Protein AF-A0A6B0WL33-F1 (afdb_monomer)

Structure (mmCIF, N/CA/C/O backbone):
data_AF-A0A6B0WL33-F1
#
_entry.id   AF-A0A6B0WL33-F1
#
loop_
_atom_site.group_PDB
_atom_site.id
_atom_site.type_symbol
_atom_site.label_atom_id
_atom_site.label_alt_id
_atom_site.label_comp_id
_atom_site.label_asym_id
_atom_site.label_entity_id
_atom_site.label_seq_id
_atom_site.pdbx_PDB_ins_code
_atom_site.Cartn_x
_atom_site.Cartn_y
_atom_site.Cartn_z
_atom_site.occupancy
_atom_site.B_iso_or_equiv
_atom_site.auth_seq_id
_atom_site.auth_comp_id
_atom_site.auth_asym_id
_atom_site.auth_atom_id
_atom_site.pdbx_PDB_model_num
ATOM 1 N N . MET A 1 1 ? 18.817 42.897 -31.632 1.00 38.03 1 MET A N 1
ATOM 2 C CA . MET A 1 1 ? 19.717 41.915 -30.991 1.00 38.03 1 MET A CA 1
ATOM 3 C C . MET A 1 1 ? 19.065 41.508 -29.684 1.00 38.03 1 MET A C 1
ATOM 5 O O . MET A 1 1 ? 19.114 42.274 -28.734 1.00 38.03 1 MET A O 1
ATOM 9 N N . SER A 1 2 ? 18.362 40.378 -29.674 1.00 35.84 2 SER A N 1
ATOM 10 C CA . SER A 1 2 ? 17.739 39.832 -28.464 1.00 35.84 2 SER A CA 1
ATOM 11 C C . SER A 1 2 ? 18.650 38.729 -27.937 1.00 35.84 2 SER A C 1
ATOM 13 O O . SER A 1 2 ? 19.075 37.898 -28.743 1.00 35.84 2 SER A O 1
ATOM 15 N N . PRO A 1 3 ? 18.999 38.713 -26.642 1.00 42.69 3 PRO A N 1
ATOM 16 C CA . PRO A 1 3 ? 19.808 37.642 -26.102 1.00 42.69 3 PRO A CA 1
ATOM 17 C C . PRO A 1 3 ? 18.939 36.388 -26.073 1.00 42.69 3 PRO A C 1
ATOM 19 O O . PRO A 1 3 ? 17.933 36.315 -25.369 1.00 42.69 3 PRO A O 1
ATOM 22 N N . THR A 1 4 ? 19.308 35.406 -26.887 1.00 42.12 4 THR A N 1
ATOM 23 C CA . THR A 1 4 ? 18.836 34.034 -26.766 1.00 42.12 4 THR A CA 1
ATOM 24 C C . THR A 1 4 ? 19.362 33.528 -25.429 1.00 42.12 4 THR A C 1
ATOM 26 O O . THR A 1 4 ? 20.513 33.107 -25.325 1.00 42.12 4 THR A O 1
ATOM 29 N N . THR A 1 5 ? 18.560 33.648 -24.371 1.00 42.19 5 THR A N 1
ATOM 30 C CA . THR A 1 5 ? 18.853 33.004 -23.092 1.00 42.19 5 THR A CA 1
ATOM 31 C C . THR A 1 5 ? 18.844 31.509 -23.360 1.00 42.19 5 THR A C 1
ATOM 33 O O . THR A 1 5 ? 17.788 30.893 -23.489 1.00 42.19 5 THR A O 1
ATOM 36 N N . GLY A 1 6 ? 20.039 30.949 -23.546 1.00 35.38 6 GLY A N 1
ATOM 37 C CA . GLY A 1 6 ? 20.242 29.523 -23.701 1.00 35.38 6 GLY A CA 1
ATOM 38 C C . GLY A 1 6 ? 19.594 28.823 -22.520 1.00 35.38 6 GLY A C 1
ATOM 39 O O . GLY A 1 6 ? 19.987 29.028 -21.373 1.00 35.38 6 GLY A O 1
ATOM 40 N N . SER A 1 7 ? 18.574 28.018 -22.805 1.00 37.00 7 SER A N 1
ATOM 41 C CA . SER A 1 7 ? 18.058 27.047 -21.859 1.00 37.00 7 SER A CA 1
ATOM 42 C C . SER A 1 7 ? 19.232 26.174 -21.435 1.00 37.00 7 SER A C 1
ATOM 44 O O . SER A 1 7 ? 19.757 25.405 -22.243 1.00 37.00 7 SER A O 1
ATOM 46 N N . VAL A 1 8 ? 19.672 26.317 -20.188 1.00 43.72 8 VAL A N 1
ATOM 47 C CA . VAL A 1 8 ? 20.644 25.412 -19.582 1.00 43.72 8 VAL A CA 1
ATOM 48 C C . VAL A 1 8 ? 19.956 24.054 -19.463 1.00 43.72 8 VAL A C 1
ATOM 50 O O . VAL A 1 8 ? 19.309 23.743 -18.467 1.00 43.72 8 VAL A O 1
ATOM 53 N N . SER A 1 9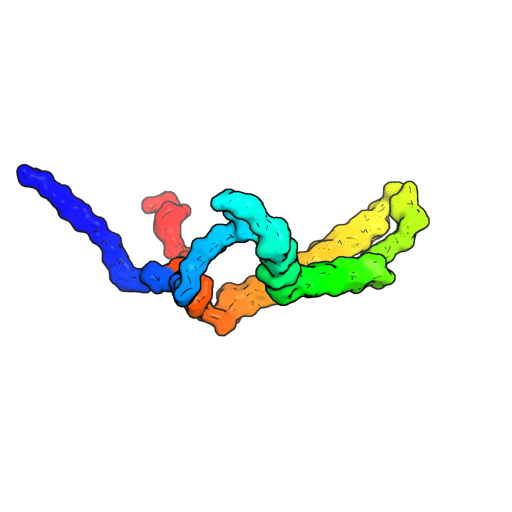 ? 20.043 23.240 -20.513 1.00 42.72 9 SER A N 1
ATOM 54 C CA . SER A 1 9 ? 19.762 21.816 -20.425 1.00 42.72 9 SER A CA 1
ATOM 55 C C . SER A 1 9 ? 20.850 21.219 -19.540 1.00 42.72 9 SER A C 1
ATOM 57 O O . SER A 1 9 ? 21.983 21.037 -19.985 1.00 42.72 9 SER A O 1
ATOM 59 N N . SER A 1 10 ? 20.532 20.984 -18.266 1.00 47.34 10 SER A N 1
ATOM 60 C CA . SER A 1 10 ? 21.451 20.317 -17.345 1.00 47.34 10 SER A CA 1
ATOM 61 C C . SER A 1 10 ? 21.846 18.956 -17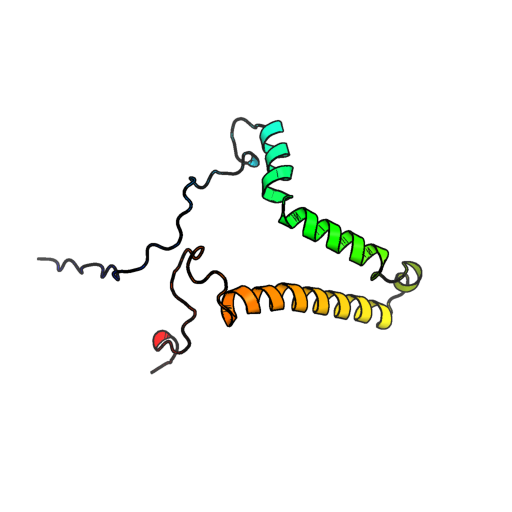.947 1.00 47.34 10 SER A C 1
ATOM 63 O O . SER A 1 10 ? 20.960 18.151 -18.264 1.00 47.34 10 SER A O 1
ATOM 65 N N . PRO A 1 11 ? 23.142 18.692 -18.185 1.00 44.41 11 PRO A N 1
ATOM 66 C CA . PRO A 1 11 ? 23.572 17.499 -18.896 1.00 44.41 11 PRO A CA 1
ATOM 67 C C . PRO A 1 11 ? 23.493 16.299 -17.944 1.00 44.41 11 PRO A C 1
ATOM 69 O O . PRO A 1 11 ? 24.429 16.033 -17.196 1.00 44.41 11 PRO A O 1
ATOM 72 N N . GLY A 1 12 ? 22.366 15.570 -17.934 1.00 54.34 12 GLY A N 1
ATOM 73 C CA . GLY A 1 12 ? 22.321 14.297 -17.199 1.00 54.34 12 GLY A CA 1
ATOM 74 C C . GLY A 1 12 ? 20.998 13.563 -16.950 1.00 54.34 12 GLY A C 1
ATOM 75 O O . GLY A 1 12 ? 21.055 12.509 -16.319 1.00 54.34 12 GLY A O 1
ATOM 76 N N . SER A 1 13 ? 19.816 14.024 -17.377 1.00 57.62 13 SER A N 1
ATOM 77 C CA . SER A 1 13 ? 18.563 13.490 -16.796 1.00 57.62 13 SER A CA 1
ATOM 78 C C . SER A 1 13 ? 17.525 12.929 -17.771 1.00 57.62 13 SER A C 1
ATOM 80 O O . SER A 1 13 ? 16.332 13.143 -17.566 1.00 57.62 13 SER A O 1
ATOM 82 N N . LYS A 1 14 ? 17.911 12.152 -18.790 1.00 67.00 14 LYS A N 1
ATOM 83 C CA . LYS A 1 14 ? 16.933 11.183 -19.314 1.00 67.00 14 LYS A CA 1
ATOM 84 C C . LYS A 1 14 ? 16.760 10.107 -18.241 1.00 67.00 14 LYS A C 1
ATOM 86 O O . LYS A 1 14 ? 17.710 9.386 -17.922 1.00 67.00 14 LYS A O 1
ATOM 91 N N . GLY A 1 15 ? 15.614 10.123 -17.567 1.00 77.38 15 GLY A N 1
ATOM 92 C CA . GLY A 1 15 ? 15.247 9.073 -16.628 1.00 77.38 15 GLY A CA 1
ATOM 93 C C . GLY A 1 15 ? 14.852 7.795 -17.342 1.00 77.38 15 GLY A C 1
ATOM 94 O O . GLY A 1 15 ? 15.066 7.651 -18.541 1.00 77.38 15 GLY A O 1
ATOM 95 N N . PHE A 1 16 ? 14.312 6.852 -16.580 1.00 82.06 16 PHE A N 1
ATOM 96 C CA . PHE A 1 16 ? 13.776 5.623 -17.144 1.00 82.06 16 PHE A CA 1
ATOM 97 C C . PHE A 1 16 ? 12.688 5.946 -18.172 1.00 82.06 16 PHE A C 1
ATOM 99 O O . PHE A 1 16 ? 11.728 6.641 -17.851 1.00 82.06 16 PHE A O 1
ATOM 106 N N . GLU A 1 17 ? 12.843 5.425 -19.384 1.00 81.31 17 GLU A N 1
ATOM 107 C CA . GLU A 1 17 ? 11.853 5.500 -20.450 1.00 81.31 17 GLU A CA 1
ATOM 108 C C . GLU A 1 17 ? 11.494 4.060 -20.834 1.00 81.31 17 GLU A C 1
ATOM 110 O O . GLU A 1 17 ? 12.403 3.274 -21.114 1.00 81.31 17 GLU A O 1
ATOM 115 N N . PRO A 1 18 ? 10.214 3.659 -20.749 1.00 79.50 18 PRO A N 1
ATOM 116 C CA . PRO A 1 18 ? 9.812 2.306 -21.105 1.00 79.50 18 PRO A CA 1
ATOM 117 C C . PRO A 1 18 ? 10.081 2.028 -22.589 1.00 79.50 18 PRO A C 1
ATOM 119 O O . PRO A 1 18 ? 9.808 2.874 -23.434 1.00 79.50 18 PRO A O 1
ATOM 122 N N . ASP A 1 19 ? 10.524 0.810 -22.915 1.00 81.00 19 ASP A N 1
ATOM 123 C CA . ASP A 1 19 ? 10.733 0.383 -24.312 1.00 81.00 19 ASP A CA 1
ATOM 124 C C . ASP A 1 19 ? 9.421 0.319 -25.117 1.00 81.00 19 ASP A C 1
ATOM 126 O O . ASP A 1 19 ? 9.424 0.290 -26.348 1.00 81.00 19 ASP A O 1
ATOM 130 N N . VAL A 1 20 ? 8.284 0.275 -24.417 1.00 79.00 20 VAL A N 1
ATOM 131 C CA . VAL A 1 20 ? 6.947 0.232 -25.006 1.00 79.00 20 VAL A CA 1
ATOM 132 C C . VAL A 1 20 ? 6.273 1.602 -24.919 1.00 79.00 20 VAL A C 1
ATOM 134 O O . VAL A 1 20 ? 6.293 2.223 -23.852 1.00 79.00 20 VAL A O 1
ATOM 137 N N . PRO A 1 21 ? 5.613 2.066 -25.999 1.00 77.44 21 PRO A N 1
ATOM 138 C CA . PRO A 1 21 ? 4.780 3.257 -25.941 1.00 77.44 21 PRO A CA 1
ATOM 139 C C . PRO A 1 21 ? 3.736 3.128 -24.831 1.00 77.44 21 PRO A C 1
ATOM 141 O O . PRO A 1 21 ? 3.157 2.056 -24.632 1.00 77.44 21 PRO A O 1
ATOM 144 N N . ILE A 1 22 ? 3.471 4.230 -24.129 1.00 74.00 22 ILE A N 1
ATOM 145 C CA . ILE A 1 22 ? 2.392 4.293 -23.142 1.00 74.00 22 ILE A CA 1
ATOM 146 C C . ILE A 1 22 ? 1.070 4.140 -23.901 1.00 74.00 22 ILE A C 1
ATOM 148 O O . ILE A 1 22 ? 0.571 5.087 -24.505 1.00 74.00 22 ILE A O 1
ATOM 152 N N . ALA A 1 23 ? 0.529 2.924 -23.910 1.00 76.12 23 ALA A N 1
ATOM 153 C CA . ALA A 1 23 ? -0.753 2.636 -24.528 1.00 76.12 23 ALA A CA 1
ATOM 154 C C . ALA A 1 23 ? -1.889 3.121 -23.622 1.00 76.12 23 ALA A C 1
ATOM 156 O O . ALA A 1 23 ? -1.882 2.897 -22.408 1.00 76.12 23 ALA A O 1
ATOM 157 N N . THR A 1 24 ? -2.886 3.769 -24.216 1.00 78.44 24 THR A N 1
ATOM 158 C CA . THR A 1 24 ? -4.134 4.095 -23.529 1.00 78.44 24 THR A CA 1
ATOM 159 C C . THR A 1 24 ? -4.905 2.816 -23.216 1.00 78.44 24 THR A C 1
ATOM 161 O O . THR A 1 24 ? -4.863 1.845 -23.972 1.00 78.44 24 THR A O 1
ATOM 164 N N . SER A 1 25 ? -5.602 2.795 -22.077 1.00 81.69 25 SER A N 1
ATOM 165 C CA . SER A 1 25 ? -6.454 1.659 -21.718 1.00 81.69 25 SER A CA 1
ATOM 166 C C . SER A 1 25 ? -7.515 1.429 -22.807 1.00 81.69 25 SER A C 1
ATOM 168 O O . SER A 1 25 ? -8.175 2.401 -23.181 1.00 81.69 25 SER A O 1
ATOM 170 N N . PRO A 1 26 ? -7.772 0.172 -23.231 1.00 84.50 26 PRO A N 1
ATOM 171 C CA . PRO A 1 26 ? -8.836 -0.167 -24.183 1.00 84.50 26 PRO A CA 1
ATOM 172 C C . PRO A 1 26 ? -10.237 0.265 -23.731 1.00 84.50 26 PRO A C 1
ATOM 174 O O . PRO A 1 26 ? -11.174 0.302 -24.523 1.00 84.50 26 PRO A O 1
ATOM 177 N N . MET A 1 27 ? -10.390 0.603 -22.446 1.00 82.12 27 MET A N 1
ATOM 178 C CA . MET A 1 27 ? -11.607 1.195 -21.893 1.00 82.12 27 MET A CA 1
ATOM 179 C C . MET A 1 27 ? -11.953 2.550 -22.528 1.00 82.12 27 MET A C 1
ATOM 181 O O . MET A 1 27 ? -13.124 2.917 -22.556 1.00 82.12 27 MET A O 1
ATOM 185 N N . PHE A 1 28 ? -10.950 3.280 -23.021 1.00 86.88 28 PHE A N 1
ATOM 186 C CA . PHE A 1 28 ? -11.113 4.589 -23.655 1.00 86.88 28 PHE A CA 1
ATOM 187 C C . PHE A 1 28 ? -11.106 4.515 -25.189 1.00 86.88 28 PHE A C 1
ATOM 189 O O . PHE A 1 28 ? -11.169 5.555 -25.843 1.00 86.88 28 PHE A O 1
ATOM 196 N N . ASP A 1 29 ? -11.032 3.312 -25.767 1.00 87.62 29 ASP A N 1
ATOM 197 C CA . ASP A 1 29 ? -11.043 3.139 -27.216 1.00 87.62 29 ASP A CA 1
ATOM 198 C C . ASP A 1 29 ? -12.435 3.430 -27.787 1.00 87.62 29 ASP A C 1
ATOM 200 O O . ASP A 1 29 ? -13.463 2.965 -27.282 1.00 87.62 29 ASP A O 1
ATOM 204 N N . TRP A 1 30 ? -12.451 4.143 -28.911 1.00 84.75 30 TRP A N 1
ATOM 205 C CA . TRP A 1 30 ? -13.610 4.243 -29.786 1.00 84.75 30 TRP A CA 1
ATOM 206 C C . TRP A 1 30 ? -13.248 3.683 -31.168 1.00 84.75 30 TRP A C 1
ATOM 208 O O . TRP A 1 30 ? -12.273 4.152 -31.758 1.00 84.75 30 TRP A O 1
ATOM 218 N N . PRO A 1 31 ? -14.003 2.718 -31.725 1.00 89.00 31 PRO A N 1
ATOM 219 C CA . PRO A 1 31 ? -15.217 2.089 -31.189 1.00 89.00 31 PRO A CA 1
ATOM 220 C C . PRO A 1 31 ? -14.948 1.171 -29.975 1.00 89.00 31 PRO A C 1
ATOM 222 O O . PRO A 1 31 ? -13.843 0.644 -29.845 1.00 89.00 31 PRO A O 1
ATOM 225 N N . PRO A 1 32 ? -15.944 0.947 -29.093 1.00 87.81 32 PRO A N 1
ATOM 226 C CA . PRO A 1 32 ? -15.755 0.204 -27.847 1.00 87.81 32 PRO A CA 1
ATOM 227 C C . PRO A 1 32 ? -15.389 -1.267 -28.094 1.00 87.81 32 PRO A C 1
ATOM 229 O O . PRO A 1 32 ? -16.034 -1.967 -28.877 1.00 87.81 32 PRO A O 1
ATOM 232 N N . ARG A 1 33 ? -14.367 -1.761 -27.381 1.00 88.88 33 ARG A N 1
ATOM 233 C CA . ARG A 1 33 ? -13.821 -3.127 -27.520 1.00 88.88 33 ARG A CA 1
ATOM 234 C C . ARG A 1 33 ? -14.024 -3.947 -26.234 1.00 88.88 33 ARG A C 1
ATOM 236 O O . ARG A 1 33 ? -13.068 -4.146 -25.485 1.00 88.88 33 ARG A O 1
ATOM 243 N N . PRO A 1 34 ? -15.228 -4.484 -25.963 1.00 87.81 34 PRO A N 1
ATOM 244 C CA . PRO A 1 34 ? -15.583 -5.044 -24.651 1.00 87.81 34 PRO A CA 1
ATOM 245 C C . PRO A 1 34 ? -14.672 -6.192 -24.194 1.00 87.81 34 PRO A C 1
ATOM 247 O O . PRO A 1 34 ? -14.255 -6.225 -23.038 1.00 87.81 34 PRO A O 1
ATOM 250 N N . LEU A 1 35 ? -14.302 -7.104 -25.101 1.00 90.38 35 LEU A N 1
ATOM 251 C CA . LEU A 1 35 ? -13.407 -8.217 -24.769 1.00 90.38 35 LEU A CA 1
ATOM 252 C C . LEU A 1 35 ? -11.993 -7.731 -24.409 1.00 90.38 35 LEU A C 1
ATOM 254 O O . LEU A 1 35 ? -11.388 -8.238 -23.467 1.00 90.38 35 LEU A O 1
ATOM 258 N N . ALA A 1 36 ? -11.478 -6.730 -25.129 1.00 85.56 36 ALA A N 1
ATOM 259 C CA . ALA A 1 36 ? -10.168 -6.148 -24.845 1.00 85.56 36 ALA A CA 1
ATOM 260 C C . ALA A 1 36 ? -10.170 -5.411 -23.498 1.00 85.56 36 ALA A C 1
ATOM 262 O O . ALA A 1 36 ? -9.230 -5.565 -22.722 1.00 85.56 36 ALA A O 1
ATOM 263 N N . THR A 1 37 ? -11.249 -4.690 -23.181 1.00 86.75 37 THR A N 1
ATOM 264 C CA . THR A 1 37 ? -11.438 -4.030 -21.882 1.00 86.75 37 THR A CA 1
ATOM 265 C C . THR A 1 37 ? -11.497 -5.034 -20.733 1.00 86.75 37 THR A C 1
ATOM 267 O O . THR A 1 37 ? -10.830 -4.840 -19.718 1.00 86.75 37 THR A O 1
ATOM 270 N N . LEU A 1 38 ? -12.226 -6.145 -20.887 1.00 85.94 38 LEU A N 1
ATOM 271 C CA . LEU A 1 38 ? -12.290 -7.185 -19.857 1.00 85.94 38 LEU A CA 1
ATOM 272 C C . LEU A 1 38 ? -10.921 -7.841 -19.626 1.00 85.94 38 LEU A C 1
ATOM 274 O O . LEU A 1 38 ? -10.484 -7.987 -18.487 1.00 85.94 38 LEU A O 1
ATOM 278 N N . LEU A 1 39 ? -10.206 -8.186 -20.701 1.00 85.44 39 LEU A N 1
ATOM 279 C CA . LEU A 1 39 ? -8.853 -8.740 -20.600 1.00 85.44 39 LEU A CA 1
ATOM 280 C C . LEU A 1 39 ? -7.867 -7.745 -19.975 1.00 85.44 39 LEU A C 1
ATOM 282 O O . LEU A 1 39 ? -6.985 -8.152 -19.219 1.00 85.44 39 LEU A O 1
ATOM 286 N N . TYR A 1 40 ? -8.035 -6.449 -20.243 1.00 82.69 40 TYR A N 1
ATOM 287 C CA . TYR A 1 40 ? -7.263 -5.387 -19.605 1.00 82.69 40 TYR A CA 1
ATOM 288 C C . TYR A 1 40 ? -7.553 -5.278 -18.095 1.00 82.69 40 TYR A C 1
ATOM 290 O O . TYR A 1 40 ? -6.641 -5.081 -17.299 1.00 82.69 40 TYR A O 1
ATOM 298 N N . LEU A 1 41 ? -8.791 -5.487 -17.649 1.00 81.12 41 LEU A N 1
ATOM 299 C CA . LEU A 1 41 ? -9.102 -5.520 -16.212 1.00 81.12 41 LEU A CA 1
ATOM 300 C C . LEU A 1 41 ? -8.485 -6.736 -15.498 1.00 81.12 41 LEU A C 1
ATOM 302 O O . LEU A 1 41 ? -8.153 -6.666 -14.317 1.00 81.12 41 LEU A O 1
ATOM 306 N N . VAL A 1 42 ? -8.289 -7.850 -16.204 1.00 79.19 42 VAL A N 1
ATOM 307 C CA . VAL A 1 42 ? -7.759 -9.084 -15.604 1.00 79.19 42 VAL A CA 1
ATOM 308 C C . VAL A 1 42 ? -6.229 -9.162 -15.654 1.00 79.19 42 VAL A C 1
ATOM 310 O O . VAL A 1 42 ? -5.609 -9.616 -14.696 1.00 79.19 42 VAL A O 1
ATOM 313 N N . LYS A 1 43 ? -5.581 -8.741 -16.747 1.00 75.12 43 LYS A N 1
ATOM 314 C CA . LYS A 1 43 ? -4.117 -8.864 -16.875 1.00 75.12 43 LYS A CA 1
ATOM 315 C C . LYS A 1 43 ? -3.370 -7.739 -16.147 1.00 75.12 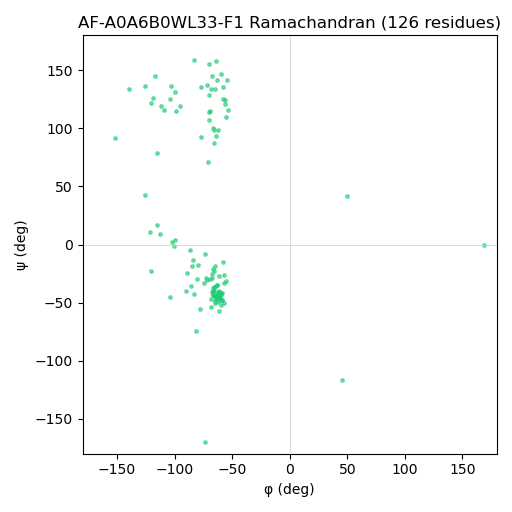43 LYS A C 1
ATOM 317 O O . LYS A 1 43 ? -2.806 -8.021 -15.098 1.00 75.12 43 LYS A O 1
ATOM 322 N N . PRO A 1 44 ? -3.331 -6.493 -16.652 1.00 69.12 44 PRO A N 1
ATOM 323 C CA . PRO A 1 44 ? -2.519 -5.442 -16.042 1.00 69.12 44 PRO A CA 1
ATOM 324 C C . PRO A 1 44 ? -3.066 -4.920 -14.708 1.00 69.12 44 PRO A C 1
ATOM 326 O O . PRO A 1 44 ? -2.278 -4.503 -13.864 1.00 69.12 44 PRO A O 1
ATOM 329 N N . VAL A 1 45 ? -4.388 -4.924 -14.496 1.00 68.25 45 VAL A N 1
ATOM 330 C CA . VAL A 1 45 ? -4.979 -4.370 -13.261 1.00 68.25 45 VAL A CA 1
ATOM 331 C C . VAL A 1 45 ? -4.946 -5.383 -12.111 1.00 68.25 45 VAL A C 1
ATOM 333 O O . VAL A 1 45 ? -4.614 -5.031 -10.980 1.00 68.25 45 VAL A O 1
ATOM 336 N N . MET A 1 46 ? -5.263 -6.650 -12.382 1.00 70.44 46 MET A N 1
ATOM 337 C CA . MET A 1 46 ? -5.365 -7.688 -11.350 1.00 70.44 46 MET A CA 1
ATOM 338 C C . MET A 1 46 ? -4.047 -8.427 -11.073 1.00 70.44 46 MET A C 1
ATOM 340 O O . MET A 1 46 ? -3.866 -8.937 -9.966 1.00 70.44 46 MET A O 1
ATOM 344 N N . LEU A 1 47 ? -3.095 -8.478 -12.010 1.00 75.75 47 LEU A N 1
ATOM 345 C CA . LEU A 1 47 ? -1.866 -9.260 -11.848 1.00 75.75 47 LEU A CA 1
ATOM 346 C C . LEU A 1 47 ? -0.601 -8.409 -12.050 1.00 75.75 47 LEU A C 1
ATOM 348 O O . LEU A 1 47 ? -0.528 -7.637 -13.001 1.00 75.75 47 LEU A O 1
ATOM 352 N N . PRO A 1 48 ? 0.431 -8.561 -11.196 1.00 70.69 48 PRO A N 1
ATOM 353 C CA . PRO A 1 48 ? 0.505 -9.445 -10.024 1.00 70.69 48 PRO A CA 1
ATOM 354 C C . PRO A 1 48 ? -0.105 -8.839 -8.745 1.00 70.69 48 PRO A C 1
ATOM 356 O O . PRO A 1 48 ? -0.401 -9.565 -7.799 1.00 70.69 48 PRO A O 1
ATOM 359 N N . TYR A 1 49 ? -0.278 -7.517 -8.685 1.00 77.50 49 TYR A N 1
ATOM 360 C CA . TYR A 1 49 ? -0.570 -6.810 -7.432 1.00 77.50 49 TYR A CA 1
ATOM 361 C C . TYR A 1 49 ? -2.003 -7.000 -6.923 1.00 77.50 49 TYR A C 1
ATOM 363 O O . TYR A 1 49 ? -2.212 -7.051 -5.715 1.00 77.50 49 TYR A O 1
ATOM 371 N N . GLY A 1 50 ? -2.988 -7.145 -7.812 1.00 83.75 50 GLY A N 1
ATOM 372 C CA . GLY A 1 50 ? -4.380 -7.372 -7.414 1.00 83.75 50 GLY A CA 1
ATOM 373 C C . GLY A 1 50 ? -4.561 -8.678 -6.638 1.00 83.75 50 GLY A C 1
ATOM 374 O O . GLY A 1 50 ? -5.221 -8.678 -5.604 1.00 83.75 50 GLY A O 1
ATOM 375 N N . VAL A 1 51 ? -3.898 -9.764 -7.052 1.00 85.00 51 VAL A N 1
ATOM 376 C CA . VAL A 1 51 ? -3.916 -11.039 -6.309 1.00 85.00 51 VAL A CA 1
ATOM 377 C C . VAL A 1 51 ? -3.338 -10.889 -4.907 1.00 85.00 51 VAL A C 1
ATOM 379 O O . VAL A 1 51 ? -3.906 -11.435 -3.964 1.00 85.00 51 VAL A O 1
ATOM 382 N N . TRP A 1 52 ? -2.265 -10.111 -4.738 1.00 87.31 52 TRP A N 1
ATOM 383 C CA . TRP A 1 52 ? -1.731 -9.813 -3.407 1.00 87.31 52 TRP A CA 1
ATOM 384 C C . TRP A 1 52 ? -2.761 -9.110 -2.519 1.00 87.31 52 TRP A C 1
ATOM 386 O O . TRP A 1 52 ? -2.929 -9.496 -1.363 1.00 87.31 52 TRP A O 1
ATOM 396 N N . TRP A 1 53 ? -3.497 -8.132 -3.057 1.00 86.94 53 TRP A N 1
ATOM 397 C CA . TRP A 1 53 ? -4.557 -7.444 -2.315 1.00 86.94 53 TRP A CA 1
ATOM 398 C C . TRP A 1 53 ? -5.738 -8.354 -1.983 1.00 86.94 53 TRP A C 1
ATOM 400 O O . TRP A 1 53 ? -6.235 -8.307 -0.861 1.00 86.94 53 TRP A O 1
ATOM 410 N N . VAL A 1 54 ? -6.158 -9.217 -2.912 1.00 90.44 54 VAL A N 1
ATOM 411 C CA . VAL A 1 54 ? -7.232 -10.195 -2.674 1.00 90.44 54 VAL A CA 1
ATOM 412 C C . VAL A 1 54 ? -6.819 -11.214 -1.614 1.00 90.44 54 VAL A C 1
ATOM 414 O O . VAL A 1 54 ? -7.597 -11.495 -0.706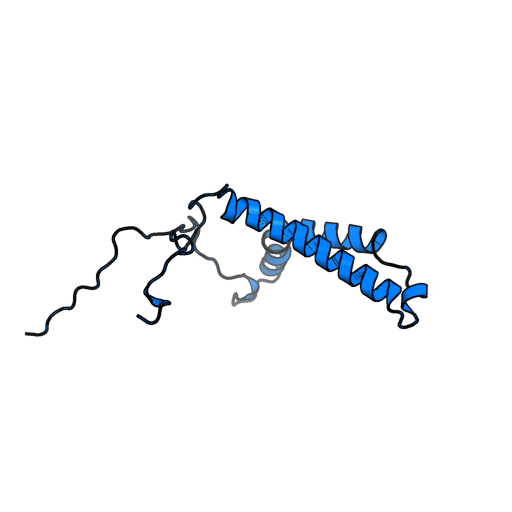 1.00 90.44 54 VAL A O 1
ATOM 417 N N . ALA A 1 55 ? -5.591 -11.731 -1.675 1.00 91.38 55 ALA A N 1
ATOM 418 C CA . ALA A 1 55 ? -5.067 -12.654 -0.672 1.00 91.38 55 ALA A CA 1
ATOM 419 C C . ALA A 1 55 ? -4.991 -11.996 0.712 1.00 91.38 55 ALA A C 1
ATOM 421 O O . ALA A 1 55 ? -5.418 -12.585 1.705 1.00 91.38 55 ALA A O 1
ATOM 422 N N . LEU A 1 56 ? -4.513 -10.749 0.779 1.00 92.50 56 LEU A N 1
ATOM 423 C CA . LEU A 1 56 ? -4.490 -9.974 2.015 1.00 92.50 56 LEU A CA 1
ATOM 424 C C . LEU A 1 56 ? -5.909 -9.731 2.548 1.00 92.50 56 LEU A C 1
ATOM 426 O O . LEU A 1 56 ? -6.147 -9.903 3.741 1.00 92.50 56 LEU A O 1
ATOM 430 N N . ALA A 1 57 ? -6.866 -9.388 1.683 1.00 92.25 57 ALA A N 1
ATOM 431 C CA . ALA A 1 57 ? -8.271 -9.216 2.050 1.00 92.25 57 ALA A CA 1
ATOM 432 C C . ALA A 1 57 ? -8.882 -10.519 2.588 1.00 92.25 57 ALA A C 1
ATOM 434 O O . ALA A 1 57 ? -9.520 -10.509 3.636 1.00 92.25 57 ALA A O 1
ATOM 435 N N . ALA A 1 58 ? -8.630 -11.654 1.936 1.00 94.44 58 ALA A N 1
ATOM 436 C CA . ALA A 1 58 ? -9.109 -12.955 2.389 1.00 94.44 58 ALA A CA 1
ATOM 437 C C . ALA A 1 58 ? -8.498 -13.352 3.744 1.00 94.44 58 ALA A C 1
ATOM 439 O O . ALA A 1 58 ? -9.230 -13.746 4.651 1.00 94.44 58 ALA A O 1
ATOM 440 N N . LEU A 1 59 ? -7.180 -13.207 3.916 1.00 94.06 59 LEU A N 1
ATOM 441 C CA . LEU A 1 59 ? -6.495 -13.504 5.178 1.00 94.06 59 LEU A CA 1
ATOM 442 C C . LEU A 1 59 ? -7.036 -12.630 6.311 1.00 94.06 59 LEU A C 1
ATOM 444 O O . LEU A 1 59 ? -7.368 -13.104 7.395 1.00 94.06 59 LEU A O 1
ATOM 448 N N . THR A 1 60 ? -7.149 -11.336 6.044 1.00 93.25 60 THR A N 1
ATOM 449 C CA . THR A 1 60 ? -7.611 -10.387 7.043 1.00 93.25 60 THR A CA 1
ATOM 450 C C . THR A 1 60 ? -9.068 -10.618 7.423 1.00 93.25 60 THR A C 1
ATOM 452 O O . THR A 1 60 ? -9.372 -10.633 8.611 1.00 93.25 60 THR A O 1
ATOM 455 N N . TRP A 1 61 ? -9.943 -10.866 6.448 1.00 91.56 61 TRP A N 1
ATOM 456 C CA . TRP A 1 61 ? -11.353 -11.159 6.685 1.00 91.56 61 TRP A CA 1
ATOM 457 C C . TRP A 1 61 ? -11.565 -12.421 7.523 1.00 91.56 61 TRP A C 1
ATOM 459 O O . TRP A 1 61 ? -12.365 -12.404 8.451 1.00 91.56 61 TRP A O 1
ATOM 469 N N . ASN A 1 62 ? -10.845 -13.503 7.218 1.00 92.06 62 ASN A N 1
ATOM 470 C CA . ASN A 1 62 ? -11.079 -14.794 7.867 1.00 92.06 62 ASN A CA 1
ATOM 471 C C . ASN A 1 62 ? -10.424 -14.917 9.251 1.00 92.06 62 ASN A C 1
ATOM 473 O O . ASN A 1 62 ? -10.948 -15.641 10.089 1.00 92.06 62 ASN A O 1
ATOM 477 N N . TYR A 1 63 ? -9.297 -14.237 9.499 1.00 89.19 63 TYR A N 1
ATOM 478 C CA . TYR A 1 63 ? -8.508 -14.459 10.722 1.00 89.19 63 TYR A CA 1
ATOM 479 C C . TYR A 1 63 ? -8.324 -13.222 11.604 1.00 89.19 63 TYR A C 1
ATOM 481 O O . TYR A 1 63 ? -8.043 -13.366 12.789 1.00 89.19 63 TYR A O 1
ATOM 489 N N . LEU A 1 64 ? -8.443 -12.010 11.053 1.00 87.75 64 LEU A N 1
ATOM 490 C CA . LEU A 1 64 ? -8.146 -10.759 11.765 1.00 87.75 64 LEU A CA 1
ATOM 491 C C . LEU A 1 64 ? -9.357 -9.819 11.829 1.00 87.75 64 LEU A C 1
ATOM 493 O O . LEU A 1 64 ? -9.188 -8.630 12.108 1.00 87.75 64 LEU A O 1
ATOM 497 N N . THR A 1 65 ? -10.550 -10.284 11.462 1.00 89.50 65 THR A N 1
ATOM 498 C CA . THR A 1 65 ? -11.792 -9.518 11.596 1.00 89.50 65 THR A CA 1
ATOM 499 C C . THR A 1 65 ? -12.568 -10.075 12.790 1.00 89.50 65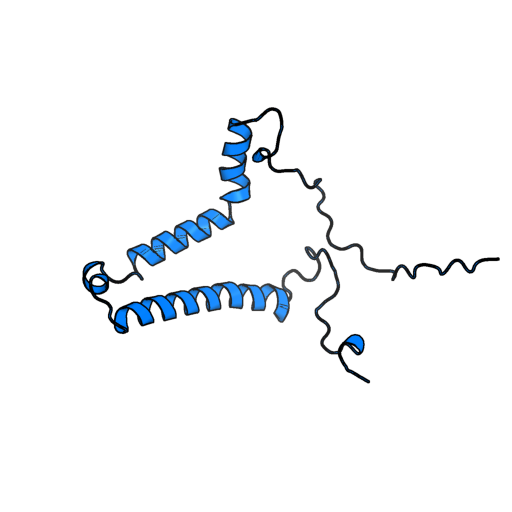 THR A C 1
ATOM 501 O O . THR A 1 65 ? -12.815 -11.282 12.830 1.00 89.50 65 THR A O 1
ATOM 504 N N . PRO A 1 66 ? -12.948 -9.235 13.771 1.00 89.38 66 PRO A N 1
ATOM 505 C CA . PRO A 1 66 ? -13.750 -9.684 14.904 1.00 89.38 66 PRO A CA 1
ATOM 506 C C . PRO A 1 66 ? -15.134 -10.160 14.437 1.00 89.38 66 PRO A C 1
ATOM 508 O O . PRO A 1 66 ? -15.607 -9.785 13.365 1.00 89.38 66 PRO A O 1
ATOM 511 N N . SER A 1 67 ? -15.803 -10.993 15.240 1.00 90.44 67 SER A N 1
ATOM 512 C CA . SER A 1 67 ? -17.123 -11.520 14.879 1.00 90.44 67 SER A CA 1
ATOM 513 C C . SER A 1 67 ? -18.154 -10.401 14.679 1.00 90.44 67 SER A C 1
ATOM 515 O O . SER A 1 67 ? -18.138 -9.381 15.373 1.00 90.44 67 SER A O 1
ATOM 517 N N . MET A 1 68 ? -19.092 -10.617 13.751 1.00 89.25 68 MET A N 1
ATOM 518 C CA . MET A 1 68 ? -20.176 -9.664 13.467 1.00 89.25 68 MET A CA 1
ATOM 519 C C . MET A 1 68 ? -21.010 -9.344 14.714 1.00 89.25 68 MET A C 1
ATOM 521 O O . MET A 1 68 ? -21.432 -8.207 14.891 1.00 89.25 68 MET A O 1
ATOM 525 N N . GLU A 1 69 ? -21.178 -10.312 15.617 1.00 90.56 69 GLU A N 1
ATOM 526 C CA . GLU A 1 69 ? -21.864 -10.121 16.900 1.00 90.56 69 GLU A CA 1
ATOM 527 C C . GLU A 1 69 ? -21.184 -9.059 17.775 1.00 90.56 69 GLU A C 1
ATOM 529 O O . GLU A 1 69 ? -21.859 -8.207 18.350 1.00 90.56 69 GLU A O 1
ATOM 534 N N . ARG A 1 70 ? -19.843 -9.047 17.836 1.00 88.38 70 ARG A N 1
ATOM 535 C CA . ARG A 1 70 ? -19.087 -8.034 18.595 1.00 88.38 70 ARG A CA 1
ATOM 536 C C . ARG A 1 70 ? -19.186 -6.650 17.962 1.00 88.38 70 ARG A C 1
ATOM 538 O O . ARG A 1 70 ? -19.108 -5.659 18.681 1.00 88.38 70 ARG A O 1
ATOM 545 N N . MET A 1 71 ? -19.353 -6.589 16.643 1.00 91.50 71 MET A N 1
ATOM 546 C CA . MET A 1 71 ? -19.490 -5.340 15.887 1.00 91.50 71 MET A CA 1
ATOM 547 C C . MET A 1 71 ? -20.934 -4.821 15.821 1.00 91.50 71 MET A C 1
ATOM 549 O O . MET A 1 71 ? -21.156 -3.722 15.319 1.00 91.50 71 MET A O 1
ATOM 553 N N . ALA A 1 72 ? -21.915 -5.568 16.342 1.00 91.94 72 ALA A N 1
ATOM 554 C CA . ALA A 1 72 ? -23.317 -5.147 16.362 1.00 91.94 72 ALA A CA 1
ATOM 555 C C . ALA A 1 72 ? -23.568 -3.943 17.289 1.00 91.94 72 ALA A C 1
ATOM 557 O O . ALA A 1 72 ? -24.512 -3.184 17.076 1.00 91.94 72 ALA A O 1
ATOM 558 N N . SER A 1 73 ? -22.722 -3.751 18.307 1.00 92.56 73 SER A N 1
ATOM 559 C CA . SER A 1 73 ? -22.742 -2.582 19.186 1.00 92.56 73 SER A CA 1
ATOM 560 C C . SER A 1 73 ? -21.448 -1.781 19.061 1.00 92.56 73 SER A C 1
ATOM 562 O O . SER A 1 73 ? -20.362 -2.331 18.863 1.00 92.56 73 SER A O 1
ATOM 564 N N . LEU A 1 74 ? -21.548 -0.455 19.175 1.00 92.00 74 LEU A N 1
ATOM 565 C CA . LEU A 1 74 ? -20.377 0.418 19.158 1.00 92.00 74 LEU A CA 1
ATOM 566 C C . LEU A 1 74 ? -19.565 0.213 20.440 1.00 92.00 74 LEU A C 1
ATOM 568 O O . LEU A 1 74 ? -20.023 0.533 21.534 1.00 92.00 74 LEU A O 1
ATOM 572 N N . SER A 1 75 ? -18.346 -0.307 20.296 1.00 92.81 75 SER A N 1
ATOM 573 C CA . SER A 1 75 ? -17.420 -0.522 21.404 1.00 92.81 75 SER A CA 1
ATOM 574 C C . SER A 1 75 ? -15.994 -0.161 20.985 1.00 92.81 75 SER A C 1
ATOM 576 O O . SER A 1 75 ? -15.541 -0.612 19.929 1.00 92.81 75 SER A O 1
ATOM 578 N N . PRO A 1 76 ? -15.242 0.594 21.808 1.00 92.69 76 PRO A N 1
ATOM 579 C CA . PRO A 1 76 ? -13.855 0.942 21.507 1.00 92.69 76 PRO A CA 1
ATOM 580 C C . PRO A 1 76 ? -12.940 -0.268 21.281 1.00 92.69 76 PRO A C 1
ATOM 582 O O . PRO A 1 76 ? -11.951 -0.147 20.567 1.00 92.69 76 PRO A O 1
ATOM 585 N N . GLY A 1 77 ? -13.259 -1.432 21.861 1.00 92.94 77 GLY A N 1
ATOM 586 C CA . GLY A 1 77 ? -12.406 -2.620 21.791 1.00 92.94 77 GLY A CA 1
ATOM 587 C C . GLY A 1 77 ? -12.193 -3.122 20.363 1.00 92.94 77 GLY A C 1
ATOM 588 O O . GLY A 1 77 ? -11.058 -3.186 19.898 1.00 92.94 77 GLY A O 1
ATOM 589 N N . TRP A 1 78 ? -13.276 -3.432 19.643 1.00 92.44 78 TRP A N 1
ATOM 590 C CA . TRP A 1 78 ? -13.168 -3.923 18.264 1.00 92.44 78 TRP A CA 1
ATOM 591 C C . TRP A 1 78 ? -12.761 -2.812 17.285 1.00 92.44 78 TRP A C 1
ATOM 593 O O . TRP A 1 78 ? -12.084 -3.088 16.297 1.00 92.44 78 TRP A O 1
ATOM 603 N N . ILE A 1 79 ? -13.110 -1.550 17.571 1.00 94.31 79 ILE A N 1
ATOM 604 C CA . ILE A 1 79 ? -12.681 -0.397 16.765 1.00 94.31 79 ILE A CA 1
ATOM 605 C C . ILE A 1 79 ? -11.155 -0.275 16.804 1.00 94.31 79 ILE A C 1
ATOM 607 O O . ILE A 1 79 ? -10.511 -0.171 15.758 1.00 94.31 79 ILE A O 1
ATOM 611 N N . LEU A 1 80 ? -10.570 -0.319 18.005 1.00 95.12 80 LEU A N 1
ATOM 612 C CA . LEU A 1 80 ? -9.125 -0.224 18.186 1.00 95.12 80 LEU A CA 1
ATOM 613 C C . LEU A 1 80 ? -8.405 -1.446 17.606 1.00 95.12 80 LEU A C 1
ATOM 615 O O . LEU A 1 80 ? -7.348 -1.292 17.003 1.00 95.12 80 LEU A O 1
ATOM 619 N N . GLU A 1 81 ? -8.989 -2.638 17.734 1.00 93.31 81 GLU A N 1
ATOM 620 C CA . GLU A 1 81 ? -8.476 -3.876 17.135 1.00 93.31 81 GLU A CA 1
ATOM 621 C C . GLU A 1 81 ? -8.332 -3.740 15.607 1.00 93.31 81 GLU A C 1
ATOM 623 O O . GLU A 1 81 ? -7.248 -3.961 15.060 1.00 93.31 81 GLU A O 1
ATOM 628 N N . ILE A 1 82 ? -9.385 -3.273 14.920 1.00 94.06 82 ILE A N 1
ATOM 629 C CA . ILE A 1 82 ? -9.359 -3.018 13.470 1.00 94.06 82 ILE A CA 1
ATOM 630 C C . ILE A 1 82 ? -8.361 -1.909 13.124 1.00 94.06 82 ILE A C 1
ATOM 632 O O . ILE A 1 82 ? -7.584 -2.050 12.175 1.00 94.06 82 ILE A O 1
ATOM 636 N N . TYR A 1 83 ? -8.361 -0.813 13.887 1.00 95.44 83 TYR A N 1
ATOM 637 C CA . TYR A 1 83 ? -7.459 0.313 13.659 1.00 95.44 83 TYR A CA 1
ATOM 638 C C . TYR A 1 83 ? -5.990 -0.111 13.745 1.00 95.44 83 TYR A C 1
ATOM 640 O O . TYR A 1 83 ? -5.226 0.125 12.808 1.00 95.44 83 TYR A O 1
ATOM 648 N N . LEU A 1 84 ? -5.598 -0.779 14.834 1.00 96.38 84 LEU A N 1
ATOM 649 C CA . LEU A 1 84 ? -4.225 -1.233 15.054 1.00 96.38 84 LEU A CA 1
ATOM 650 C C . LEU A 1 84 ? -3.794 -2.232 13.989 1.00 96.38 84 LEU A C 1
ATOM 652 O O . LEU A 1 84 ? -2.691 -2.122 13.456 1.00 96.38 84 LEU A O 1
ATOM 656 N N . ARG A 1 85 ? -4.674 -3.167 13.626 1.00 94.75 85 ARG A N 1
ATOM 657 C CA . ARG A 1 85 ? -4.403 -4.122 12.554 1.00 94.75 85 ARG A CA 1
ATOM 658 C C . ARG A 1 85 ? -4.167 -3.420 11.214 1.00 94.75 85 ARG A C 1
ATOM 660 O O . ARG A 1 85 ? -3.195 -3.737 10.531 1.00 94.75 85 ARG A O 1
ATOM 667 N N . ASN A 1 86 ? -4.997 -2.445 10.845 1.00 95.38 86 ASN A N 1
ATOM 668 C CA . ASN A 1 86 ? -4.823 -1.691 9.600 1.00 95.38 86 ASN A CA 1
ATOM 669 C C . ASN A 1 86 ? -3.549 -0.837 9.618 1.00 95.38 86 ASN A C 1
ATOM 671 O O . ASN A 1 86 ? -2.798 -0.838 8.642 1.00 95.38 86 ASN A O 1
ATOM 675 N N . ALA A 1 87 ? -3.270 -0.161 10.735 1.00 96.75 87 ALA A N 1
ATOM 676 C CA . ALA A 1 87 ? -2.050 0.616 10.915 1.00 96.75 87 ALA A CA 1
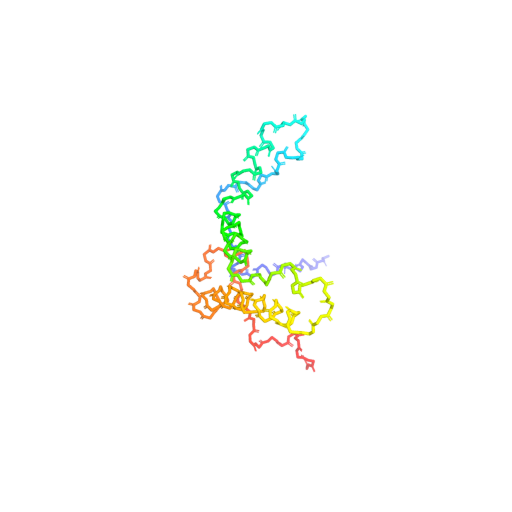ATOM 677 C C . ALA A 1 87 ? -0.798 -0.268 10.806 1.00 96.75 87 ALA A C 1
ATOM 679 O O . ALA A 1 87 ? 0.167 0.111 10.140 1.00 96.75 87 ALA A O 1
ATOM 680 N N . LEU A 1 88 ? -0.823 -1.466 11.396 1.00 96.44 88 LEU A N 1
ATOM 681 C CA . LEU A 1 88 ? 0.280 -2.421 11.337 1.00 96.44 88 LEU A CA 1
ATOM 682 C C . LEU A 1 88 ? 0.515 -2.926 9.910 1.00 96.44 88 LEU A C 1
ATOM 684 O O . LEU A 1 88 ? 1.646 -2.878 9.433 1.00 96.44 88 LEU A O 1
ATOM 688 N N . ILE A 1 89 ? -0.538 -3.357 9.209 1.00 94.62 89 ILE A N 1
ATOM 689 C CA . ILE A 1 89 ? -0.434 -3.818 7.815 1.00 94.62 89 ILE A CA 1
ATOM 690 C C . ILE A 1 89 ? 0.134 -2.709 6.927 1.00 94.62 89 ILE A C 1
ATOM 692 O O . ILE A 1 89 ? 1.078 -2.951 6.173 1.00 94.62 89 ILE A O 1
ATOM 696 N N . LEU A 1 90 ? -0.394 -1.487 7.047 1.00 95.06 90 LEU A N 1
ATOM 697 C CA . LEU A 1 90 ? 0.100 -0.334 6.297 1.00 95.06 90 LEU A CA 1
ATOM 698 C C . LEU A 1 90 ? 1.577 -0.071 6.599 1.00 95.06 90 LEU A C 1
ATOM 700 O O . LEU A 1 90 ? 2.374 0.083 5.675 1.00 95.06 90 LEU A O 1
ATOM 704 N N . THR A 1 91 ? 1.949 -0.061 7.879 1.00 97.19 91 THR A N 1
ATOM 705 C CA . THR A 1 91 ? 3.325 0.197 8.318 1.00 97.19 91 THR A CA 1
ATOM 706 C C . THR A 1 91 ? 4.283 -0.865 7.795 1.00 97.19 91 THR A C 1
ATOM 708 O O . THR A 1 91 ? 5.355 -0.523 7.303 1.00 97.19 91 THR A O 1
ATOM 711 N N . ILE A 1 92 ? 3.902 -2.143 7.838 1.00 96.00 92 ILE A N 1
ATOM 712 C CA . ILE A 1 92 ? 4.732 -3.239 7.330 1.00 96.00 92 ILE A CA 1
ATOM 713 C C . ILE A 1 92 ? 4.909 -3.113 5.817 1.00 96.00 92 ILE A C 1
ATOM 715 O O . ILE A 1 92 ? 6.040 -3.135 5.338 1.00 96.00 92 ILE A O 1
ATOM 719 N N . VAL A 1 93 ? 3.824 -2.949 5.058 1.00 93.69 93 VAL A N 1
ATOM 720 C CA . VAL A 1 93 ? 3.884 -2.920 3.588 1.00 93.69 93 VAL A CA 1
ATOM 721 C C . VAL A 1 93 ? 4.608 -1.667 3.093 1.00 93.69 93 VAL A C 1
ATOM 723 O O . VAL A 1 93 ? 5.585 -1.768 2.347 1.00 93.69 93 VAL A O 1
ATOM 726 N N . ALA A 1 94 ? 4.170 -0.484 3.530 1.00 94.81 94 ALA A N 1
ATOM 727 C CA . ALA A 1 94 ? 4.771 0.779 3.115 1.00 94.81 94 ALA A CA 1
ATOM 728 C C . ALA A 1 94 ? 6.194 0.926 3.665 1.00 94.81 94 ALA A C 1
ATOM 730 O O . ALA A 1 94 ? 7.092 1.340 2.935 1.00 94.81 94 ALA A O 1
ATOM 731 N N . GLY A 1 95 ? 6.422 0.537 4.921 1.00 96.38 95 GLY A N 1
ATOM 732 C CA . GLY A 1 95 ? 7.736 0.581 5.556 1.00 96.38 95 GLY A CA 1
ATOM 733 C C . GLY A 1 95 ? 8.737 -0.357 4.889 1.00 96.38 95 GLY A C 1
ATOM 734 O O 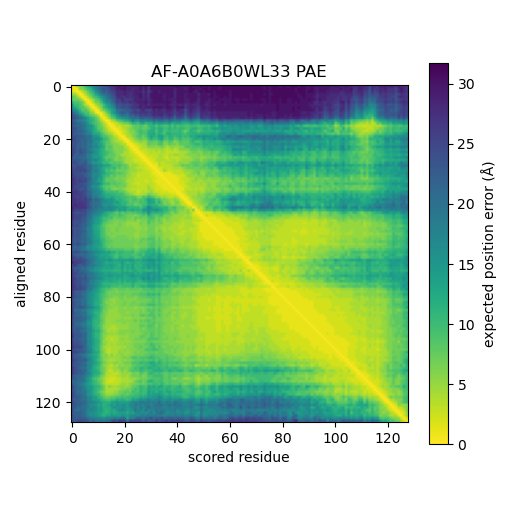. GLY A 1 95 ? 9.853 0.069 4.594 1.00 96.38 95 GLY A O 1
ATOM 735 N N . ALA A 1 96 ? 8.349 -1.596 4.568 1.00 95.31 96 ALA A N 1
ATOM 736 C CA . ALA A 1 96 ? 9.216 -2.528 3.846 1.00 95.31 96 ALA A CA 1
ATOM 737 C C . ALA A 1 96 ? 9.573 -2.000 2.450 1.00 95.31 96 ALA A C 1
ATOM 739 O O . ALA A 1 96 ? 10.743 -2.034 2.059 1.00 95.31 96 ALA A O 1
ATOM 740 N N . LEU A 1 97 ? 8.591 -1.456 1.723 1.00 93.38 97 LEU A N 1
ATOM 741 C CA . LEU A 1 97 ? 8.819 -0.853 0.412 1.00 93.38 97 LEU A CA 1
ATOM 742 C C . LEU A 1 97 ? 9.742 0.370 0.509 1.00 93.38 97 LEU A C 1
ATOM 744 O O . LEU A 1 97 ? 10.688 0.494 -0.268 1.00 93.38 97 LEU A O 1
ATOM 748 N N . HIS A 1 98 ? 9.515 1.247 1.487 1.00 93.25 98 HIS A N 1
ATOM 749 C CA . HIS A 1 98 ? 10.329 2.438 1.712 1.00 93.25 98 HIS A CA 1
ATOM 750 C C . HIS A 1 98 ? 11.769 2.073 2.093 1.00 93.25 98 HIS A C 1
ATOM 752 O O . HIS A 1 98 ? 12.727 2.598 1.519 1.00 93.25 98 HIS A O 1
ATOM 758 N N . LEU A 1 99 ? 11.944 1.109 2.999 1.00 94.94 99 LEU A N 1
ATOM 759 C CA . LEU A 1 99 ? 13.258 0.611 3.388 1.00 94.94 99 LEU A CA 1
ATOM 760 C C . LEU A 1 99 ? 13.990 -0.003 2.188 1.00 94.94 99 LEU A C 1
ATOM 762 O O . LEU A 1 99 ? 15.168 0.276 1.978 1.00 94.94 99 LEU A O 1
ATOM 766 N N . ALA A 1 100 ? 13.311 -0.808 1.371 1.00 93.31 100 ALA A N 1
ATOM 767 C CA . ALA A 1 100 ? 13.919 -1.443 0.206 1.00 93.31 100 ALA A CA 1
ATOM 768 C C . ALA A 1 100 ? 14.286 -0.433 -0.900 1.00 93.31 100 ALA A C 1
ATOM 770 O O . ALA A 1 100 ? 15.402 -0.471 -1.427 1.00 93.31 100 ALA A O 1
ATOM 771 N N . LEU A 1 101 ? 13.370 0.475 -1.252 1.00 91.12 101 LEU A N 1
ATOM 772 C CA . LEU A 1 101 ? 13.522 1.371 -2.403 1.00 91.12 101 LEU A CA 1
ATOM 773 C C . LEU A 1 101 ? 14.293 2.658 -2.092 1.00 91.12 101 LEU A C 1
ATOM 775 O O . LEU A 1 101 ? 15.048 3.122 -2.947 1.00 91.12 101 LEU A O 1
ATOM 779 N N . TYR A 1 102 ? 14.134 3.233 -0.897 1.00 87.50 102 TYR A N 1
ATOM 780 C CA . TYR A 1 102 ? 14.727 4.530 -0.550 1.00 87.50 102 TYR A CA 1
ATOM 781 C C . TYR A 1 102 ? 15.944 4.411 0.360 1.00 87.50 102 TYR A C 1
ATOM 783 O O . TYR A 1 102 ? 16.962 5.044 0.079 1.00 87.50 102 TYR A O 1
ATOM 791 N N . VAL A 1 103 ? 15.872 3.584 1.407 1.00 89.00 103 VAL A N 1
ATOM 792 C CA . VAL A 1 103 ? 16.992 3.431 2.352 1.00 89.00 103 VAL A CA 1
ATOM 793 C C . VAL A 1 103 ? 18.075 2.532 1.760 1.00 89.00 103 VAL A C 1
ATOM 795 O O . VAL A 1 103 ? 19.218 2.952 1.610 1.00 89.00 103 VAL A O 1
ATOM 798 N N . ARG A 1 104 ? 17.715 1.308 1.359 1.00 91.94 104 ARG A N 1
ATOM 799 C CA . ARG A 1 104 ? 18.646 0.334 0.764 1.00 91.94 104 ARG A CA 1
ATOM 800 C C . ARG A 1 104 ? 18.927 0.600 -0.713 1.00 91.94 104 ARG A C 1
ATOM 802 O O . ARG A 1 104 ? 19.895 0.070 -1.247 1.00 91.94 104 ARG A O 1
ATOM 809 N N . ARG A 1 105 ? 18.081 1.398 -1.380 1.00 89.12 105 ARG A N 1
ATOM 810 C CA . ARG A 1 105 ? 18.180 1.726 -2.814 1.00 89.12 105 ARG A CA 1
ATOM 811 C C . ARG A 1 105 ? 18.345 0.481 -3.691 1.00 89.12 105 ARG A C 1
ATOM 813 O O . ARG A 1 105 ? 19.116 0.493 -4.646 1.00 89.12 105 ARG A O 1
ATOM 820 N N . ALA A 1 106 ? 17.603 -0.587 -3.393 1.00 88.81 106 ALA A N 1
ATOM 821 C CA . ALA A 1 106 ? 17.777 -1.896 -4.031 1.00 88.81 106 ALA A CA 1
ATOM 822 C C . ALA A 1 106 ? 17.681 -1.852 -5.571 1.00 88.81 106 ALA A C 1
ATOM 824 O O . ALA A 1 106 ? 18.353 -2.612 -6.257 1.00 88.81 106 ALA A O 1
ATOM 825 N N . GLN A 1 107 ? 16.879 -0.934 -6.121 1.00 86.38 107 GLN A N 1
ATOM 826 C CA . GLN A 1 107 ? 16.698 -0.742 -7.569 1.00 86.38 107 GLN A CA 1
ATOM 827 C C . 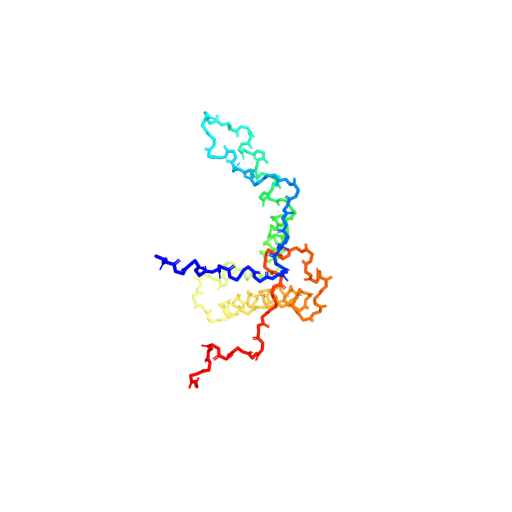GLN A 1 107 ? 17.469 0.468 -8.134 1.00 86.38 107 GLN A C 1
ATOM 829 O O . GLN A 1 107 ? 17.377 0.767 -9.328 1.00 86.38 107 GLN A O 1
ATOM 834 N N . GLN A 1 108 ? 18.229 1.169 -7.285 1.00 86.81 108 GLN A N 1
ATOM 835 C CA . GLN A 1 108 ? 18.991 2.375 -7.608 1.00 86.81 108 GLN A CA 1
ATOM 836 C C . GLN A 1 108 ? 18.170 3.377 -8.439 1.00 86.81 108 GLN A C 1
ATOM 838 O O . GLN A 1 108 ? 17.169 3.912 -7.966 1.00 86.81 108 GLN A O 1
ATOM 843 N N . GLN A 1 109 ? 18.604 3.644 -9.671 1.00 84.75 109 GLN A N 1
ATOM 844 C CA . GLN A 1 109 ? 18.010 4.614 -10.591 1.00 84.75 109 GLN A CA 1
ATOM 845 C C . GLN A 1 109 ? 17.374 3.955 -11.820 1.00 84.75 109 GLN A C 1
ATOM 847 O O . GLN A 1 109 ? 16.992 4.646 -12.759 1.00 84.75 109 GLN A O 1
ATOM 852 N N . ARG A 1 110 ? 17.261 2.620 -11.823 1.00 83.75 110 ARG A N 1
ATOM 853 C CA . ARG A 1 110 ? 16.890 1.844 -13.013 1.00 83.75 110 ARG A CA 1
ATOM 854 C C . ARG A 1 110 ? 15.473 2.134 -13.506 1.00 83.75 110 ARG A C 1
ATOM 856 O O . ARG A 1 110 ? 15.272 2.159 -14.706 1.00 83.75 110 ARG A O 1
ATOM 863 N N . TYR A 1 111 ? 14.530 2.368 -12.595 1.00 83.06 111 TYR A N 1
ATOM 864 C CA . TYR A 1 111 ? 13.106 2.568 -12.910 1.00 83.06 111 TYR A CA 1
ATOM 865 C C . TYR A 1 111 ? 12.599 3.973 -12.557 1.00 83.06 111 TYR A C 1
ATOM 867 O O . TYR A 1 111 ? 11.400 4.195 -12.410 1.00 83.06 111 TYR A O 1
ATOM 875 N N . LYS A 1 112 ? 13.508 4.931 -12.356 1.00 84.12 112 LYS A N 1
ATOM 876 C CA . LYS A 1 112 ? 13.152 6.289 -11.943 1.00 84.12 112 LYS A CA 1
ATOM 877 C C . LYS A 1 112 ? 13.040 7.221 -13.143 1.00 84.12 112 LYS A C 1
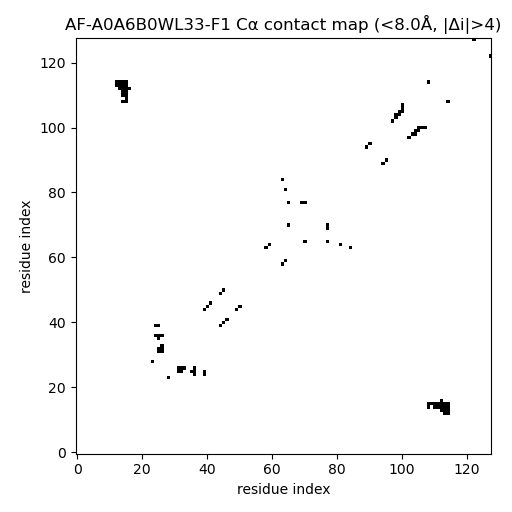ATOM 879 O O . LYS A 1 112 ? 14.033 7.481 -13.816 1.00 84.12 112 LYS A O 1
ATOM 884 N N . TYR A 1 113 ? 11.850 7.783 -13.349 1.00 82.88 113 TYR A N 1
ATOM 885 C CA . TYR A 1 113 ? 11.595 8.808 -14.371 1.00 82.88 113 TYR A CA 1
ATOM 886 C C . TYR A 1 113 ? 12.378 10.104 -14.129 1.00 82.88 113 TYR A C 1
ATOM 888 O O . TYR A 1 113 ? 12.852 10.728 -15.070 1.00 82.88 113 TYR A O 1
ATOM 896 N N . ASN A 1 114 ? 12.573 10.493 -12.865 1.00 83.38 114 ASN A N 1
ATOM 897 C CA . ASN A 1 114 ? 13.545 11.517 -12.490 1.00 83.38 114 ASN A CA 1
ATOM 898 C C . ASN A 1 114 ? 14.676 10.859 -11.697 1.00 83.38 114 ASN A C 1
ATOM 900 O O . ASN A 1 114 ? 14.449 10.295 -10.624 1.00 83.38 114 ASN A O 1
ATOM 904 N N . ARG A 1 115 ? 15.903 10.949 -12.220 1.00 81.62 115 ARG A N 1
ATOM 905 C CA . ARG A 1 115 ? 17.084 10.336 -11.599 1.00 81.62 115 ARG A CA 1
ATOM 906 C C . ARG A 1 115 ? 17.573 11.066 -10.348 1.00 81.62 115 ARG A C 1
ATOM 908 O O . ARG A 1 115 ? 18.452 10.564 -9.648 1.00 81.62 115 ARG A O 1
ATOM 915 N N . GLN A 1 116 ? 17.016 12.230 -10.040 1.00 81.38 116 GLN A N 1
ATOM 916 C CA . GLN A 1 116 ? 17.359 12.981 -8.842 1.00 81.38 116 GLN A CA 1
ATOM 917 C C . GLN A 1 116 ? 16.873 12.244 -7.585 1.00 81.38 116 GLN A C 1
ATOM 919 O O . GLN A 1 116 ? 15.757 11.725 -7.508 1.00 81.38 116 GLN A O 1
ATOM 924 N N . TRP A 1 117 ? 17.749 12.148 -6.588 1.00 82.25 117 TRP A N 1
ATOM 925 C CA . TRP A 1 117 ? 17.367 11.710 -5.247 1.00 82.25 117 TRP A CA 1
ATOM 926 C C . TRP A 1 117 ? 16.795 12.894 -4.462 1.00 82.25 117 TRP A C 1
ATOM 928 O O . TRP A 1 117 ? 17.061 14.046 -4.796 1.00 82.25 117 TRP A O 1
ATOM 938 N N . MET A 1 118 ? 16.016 12.603 -3.416 1.00 77.94 118 MET A N 1
ATOM 939 C CA . MET A 1 118 ? 15.520 13.635 -2.505 1.00 77.94 118 MET A CA 1
ATOM 940 C C . MET A 1 118 ? 16.711 14.411 -1.935 1.00 77.94 118 MET A C 1
ATOM 942 O O . MET A 1 118 ? 17.643 13.807 -1.399 1.00 77.94 118 MET A O 1
ATOM 946 N N . SER A 1 119 ? 16.698 15.732 -2.108 1.00 77.50 119 SER A N 1
ATOM 947 C CA . SER A 1 119 ? 17.765 16.590 -1.603 1.00 77.50 119 SER A CA 1
ATOM 948 C C . SER A 1 119 ? 17.694 16.653 -0.080 1.00 77.50 119 SER A C 1
ATOM 950 O O . SER A 1 119 ? 16.640 16.937 0.482 1.00 77.50 119 SER A O 1
ATOM 952 N N . THR A 1 120 ? 18.815 16.397 0.589 1.00 74.69 120 THR A N 1
ATOM 953 C CA . THR A 1 120 ? 18.955 16.569 2.044 1.00 74.69 120 THR A CA 1
ATOM 954 C C . THR A 1 120 ? 19.283 18.012 2.420 1.00 74.69 120 THR A C 1
ATOM 956 O O . THR A 1 120 ? 19.230 18.382 3.588 1.00 74.69 120 THR A O 1
ATOM 959 N N . THR A 1 121 ? 19.671 18.837 1.447 1.00 71.44 121 THR A N 1
ATOM 960 C CA . THR A 1 121 ? 20.052 20.236 1.651 1.00 71.44 121 THR A CA 1
ATOM 961 C C . THR A 1 121 ? 19.747 20.984 0.365 1.00 71.44 121 THR A C 1
ATOM 963 O O . THR A 1 121 ? 20.556 21.005 -0.562 1.00 71.44 121 THR A O 1
ATOM 966 N N . ASN A 1 122 ? 18.547 21.554 0.275 1.00 71.50 122 ASN A N 1
ATOM 967 C CA . ASN A 1 122 ? 18.182 22.418 -0.837 1.00 71.50 122 ASN A CA 1
ATOM 968 C C . ASN A 1 122 ? 18.083 23.863 -0.337 1.00 71.50 122 ASN A C 1
ATOM 970 O O . ASN A 1 122 ? 17.245 24.181 0.505 1.00 71.50 122 ASN A O 1
ATOM 974 N N . ARG A 1 123 ? 18.966 24.718 -0.863 1.00 73.31 123 ARG A N 1
ATOM 975 C CA . ARG A 1 123 ? 19.021 26.148 -0.544 1.00 73.31 123 ARG A CA 1
ATOM 976 C C . ARG A 1 123 ? 17.788 26.907 -1.041 1.00 73.31 123 ARG A C 1
ATOM 978 O O . ARG A 1 123 ? 17.478 27.932 -0.469 1.00 73.31 123 ARG A O 1
ATOM 985 N N . GLU A 1 124 ? 17.047 26.382 -2.018 1.00 74.56 124 GLU A N 1
ATOM 986 C CA . GLU A 1 124 ? 15.799 26.989 -2.513 1.00 74.56 124 GLU A CA 1
ATOM 987 C C . GLU A 1 124 ? 14.671 26.991 -1.467 1.00 74.56 124 GLU A C 1
ATOM 989 O O . GLU A 1 124 ? 13.760 27.807 -1.548 1.00 74.56 124 GLU A O 1
ATOM 994 N N . PHE A 1 125 ? 14.728 26.091 -0.477 1.00 69.69 125 PHE A N 1
ATOM 995 C CA . PHE A 1 125 ? 13.760 26.034 0.628 1.00 69.69 125 PHE A CA 1
ATOM 996 C C . PHE A 1 125 ? 14.282 26.675 1.919 1.00 69.69 125 PHE A C 1
ATOM 998 O O . PHE A 1 125 ? 13.573 26.702 2.926 1.00 69.69 125 PHE A O 1
ATOM 1005 N N . LEU A 1 126 ? 15.519 27.174 1.912 1.00 76.75 126 LEU A N 1
ATOM 1006 C CA . LEU A 1 126 ? 16.077 27.942 3.013 1.00 76.75 126 LEU A CA 1
ATOM 1007 C C . LEU A 1 126 ? 15.949 29.413 2.629 1.00 76.75 126 LEU A C 1
ATOM 1009 O O . LEU A 1 126 ? 16.532 29.855 1.648 1.00 76.75 126 LEU A O 1
ATOM 1013 N N . TRP A 1 127 ? 15.135 30.149 3.381 1.00 68.44 127 TRP A N 1
ATOM 1014 C CA . TRP A 1 127 ? 14.896 31.580 3.200 1.00 68.44 127 TRP A CA 1
ATOM 1015 C C . TRP A 1 127 ? 16.142 32.379 3.610 1.00 68.44 127 TRP A C 1
ATOM 1017 O O . TRP A 1 127 ? 16.166 33.005 4.669 1.00 68.44 127 TRP A O 1
ATOM 1027 N N . THR A 1 128 ? 17.197 32.298 2.807 1.00 59.22 128 THR A N 1
ATOM 1028 C CA . THR A 1 128 ? 18.443 33.060 2.958 1.00 59.22 128 THR A CA 1
ATOM 1029 C C . THR A 1 128 ? 18.818 33.708 1.648 1.00 59.22 128 THR A C 1
ATOM 1031 O O . THR A 1 128 ? 18.810 32.968 0.638 1.00 59.22 128 THR A O 1
#

pLDDT: mean 81.51, std 15.12, range [35.38, 97.19]

Mean predicted aligned error: 10.8 Å

Foldseek 3Di:
DDDPPPDPPPPDWQADDDPDPPDDQLPPDPVRDVVSNVVSCCPPVCPPVVVVVVVVVVCCVPPQQDDVVVVVDDDVPNVVSVVVVVVVVCCVVVVVVCCCCPVVVVVQRNHPSTNDHDDPDDCVPPPD

Secondary structure (DSSP, 8-state):
----------TT------SS--PPPGGG-SS--HHHHHHHIIIIITTTHHHHHHHHHHHHHHHSS--HHHHSS--HHHHHHHHHHHHHHHHHHHHHHHIIIIIS-TTTTTT-SS-PPPPS--GGGS--

Solvent-accessible surface area (backbone atoms only — not comparable to full-atom values): 8107 Å² total; per-residue (Å²): 140,78,85,78,77,73,79,80,74,72,91,78,67,84,31,45,72,73,97,60,80,89,73,78,63,49,77,75,41,83,78,79,42,68,70,57,29,52,50,46,53,54,45,74,61,30,45,73,64,37,52,54,51,51,50,50,50,52,51,39,58,75,74,69,50,80,59,69,76,70,66,73,50,97,52,70,67,64,52,49,51,50,49,52,52,52,52,47,52,48,48,51,55,53,46,51,49,45,44,40,54,67,72,64,32,75,63,70,59,69,82,26,59,64,65,74,71,87,72,92,78,57,68,91,81,43,99,120

Sequence (128 aa):
MSPTTGSVSSPGSKGFEPDVPIATSPMFDWPPRPLATLLYLVKPVMLPYGVWWVALAALTWNYLTPSMERMASLSPGWILEIYLRNALILTIVAGALHLALYVRRAQQQRYKYNRQWMSTTNREFLWT

Radius of gyration: 23.75 Å; Cα contacts (8 Å, |Δi|>4): 56; chains: 1; bounding box: 47×57×53 Å